Protein AF-A0A385YS90-F1 (afdb_monomer_lite)

pLDDT: mean 93.67, std 10.41, range [43.78, 98.75]

Radius of gyration: 11.02 Å; chains: 1; bounding box: 21×24×34 Å

Organism: NCBI:txid2320858

Foldseek 3Di:
DDPQAADQLVVLCVVVVDDLCQLCVQLVHDSVLSVCSNVDLVSVLPDDVSSLCSSQVSSVHDSVSHDSD

InterPro domains:
  IPR001387 Cro/C1-type, helix-turn-helix domain [PF01381] (12-65)
  IPR001387 Cro/C1-type, helix-turn-helix domain [PS50943] (9-66)
  IPR001387 Cro/C1-type, helix-turn-helix domain [SM00530] (8-66)
  IPR001387 Cro/C1-type, helix-turn-helix domain [cd00093] (7-66)
  IPR010982 Lambda repressor-like, DNA-binding domain superfamily [G3DSA:1.10.260.40] (3-68)
  IPR010982 Lambda repressor-like, DNA-binding domain superfamily [SSF47413] (7-68)

Sequence (69 aa):
MELKQKEKVNVLRARLNITQVELAKKAGISARSIHLFEKDVAYLRKAKYETLQKLASALESEVDDIFLG

Structure (mmCIF, N/CA/C/O backbone):
data_AF-A0A385YS90-F1
#
_entry.id   AF-A0A385YS90-F1
#
loop_
_atom_site.group_PDB
_atom_site.id
_atom_site.type_symbol
_atom_site.label_atom_id
_atom_site.label_alt_id
_atom_site.label_comp_id
_atom_site.label_asym_id
_atom_site.label_entity_id
_atom_site.label_seq_id
_atom_site.pdbx_PDB_ins_code
_atom_site.Cartn_x
_atom_site.Cartn_y
_atom_site.Cartn_z
_atom_site.occupancy
_atom_site.B_iso_or_equiv
_atom_site.auth_seq_id
_atom_site.auth_comp_id
_atom_site.auth_asym_id
_atom_site.auth_atom_id
_atom_site.pdbx_PDB_model_num
ATOM 1 N N . MET A 1 1 ? -11.630 2.860 -26.212 1.00 43.78 1 MET A N 1
ATOM 2 C CA . MET A 1 1 ? -11.377 2.176 -24.929 1.00 43.78 1 MET A CA 1
ATOM 3 C C . MET A 1 1 ? -10.208 2.903 -24.297 1.00 43.78 1 MET A C 1
ATOM 5 O O . MET A 1 1 ? -9.152 2.952 -24.913 1.00 43.78 1 MET A O 1
ATOM 9 N N . GLU A 1 2 ? -10.436 3.611 -23.198 1.00 56.62 2 GLU A N 1
ATOM 10 C CA . GLU A 1 2 ? -9.406 4.437 -22.564 1.00 56.62 2 GLU A CA 1
ATOM 11 C C . GLU A 1 2 ? -8.412 3.516 -21.847 1.00 56.62 2 GLU A C 1
ATOM 13 O O . GLU A 1 2 ? -8.808 2.682 -21.033 1.00 56.62 2 GLU A O 1
ATOM 18 N N . LEU A 1 3 ? -7.130 3.596 -22.207 1.00 54.06 3 LEU A N 1
ATOM 19 C CA . LEU A 1 3 ? -6.070 2.867 -21.516 1.00 54.06 3 LEU A CA 1
ATOM 20 C C . LEU A 1 3 ? -5.912 3.496 -20.128 1.00 54.06 3 LEU A C 1
ATOM 22 O O . LEU A 1 3 ? -5.263 4.532 -19.992 1.00 54.06 3 LEU A O 1
ATOM 26 N N . LYS A 1 4 ? -6.517 2.892 -19.099 1.00 66.81 4 LYS A N 1
ATOM 27 C CA . LYS A 1 4 ? -6.241 3.273 -17.711 1.00 66.81 4 LYS A CA 1
ATOM 28 C C . LYS A 1 4 ? -4.750 3.077 -17.443 1.00 66.81 4 LYS A C 1
ATOM 30 O O . LYS A 1 4 ? -4.218 1.974 -17.579 1.00 66.81 4 LYS A O 1
ATOM 35 N N . GLN A 1 5 ? -4.071 4.154 -17.071 1.00 81.81 5 GLN A N 1
ATOM 36 C CA . GLN A 1 5 ? -2.682 4.078 -16.650 1.00 81.81 5 GLN A CA 1
ATOM 37 C C . GLN A 1 5 ? -2.617 3.455 -15.252 1.00 81.81 5 GLN A C 1
ATOM 39 O O . GLN A 1 5 ? -3.357 3.861 -14.358 1.00 81.81 5 GLN A O 1
ATOM 44 N N . LYS A 1 6 ? -1.743 2.457 -15.070 1.00 89.56 6 LYS A N 1
ATOM 45 C CA . LYS A 1 6 ? -1.523 1.831 -13.761 1.00 89.56 6 LYS A CA 1
ATOM 46 C C . LYS A 1 6 ? -0.888 2.830 -12.802 1.00 89.56 6 LYS A C 1
ATOM 48 O O . LYS A 1 6 ? 0.050 3.535 -13.175 1.00 89.56 6 LYS A O 1
ATOM 53 N N . GLU A 1 7 ? -1.346 2.839 -11.559 1.00 93.50 7 GLU A N 1
ATOM 54 C CA . GLU A 1 7 ? -0.962 3.831 -10.556 1.00 93.50 7 GLU A CA 1
ATOM 55 C C . GLU A 1 7 ? -0.223 3.194 -9.382 1.00 93.50 7 GLU A C 1
ATOM 57 O O . GLU A 1 7 ? -0.483 2.058 -8.978 1.00 93.50 7 GLU A O 1
ATOM 62 N N . LYS A 1 8 ? 0.715 3.937 -8.793 1.00 96.25 8 LYS A N 1
ATOM 63 C CA . LYS A 1 8 ? 1.414 3.481 -7.586 1.00 96.25 8 LYS A CA 1
ATOM 64 C C . LYS A 1 8 ? 0.467 3.491 -6.385 1.00 96.25 8 LYS A C 1
ATOM 66 O O . LYS A 1 8 ? -0.399 4.356 -6.264 1.00 96.25 8 LYS A O 1
ATOM 71 N N . VAL A 1 9 ? 0.705 2.587 -5.433 1.00 97.06 9 VAL A N 1
ATOM 72 C CA . VAL A 1 9 ? -0.103 2.452 -4.205 1.00 97.06 9 VAL A CA 1
ATOM 73 C C . VAL A 1 9 ? -0.222 3.767 -3.432 1.00 97.06 9 VAL A C 1
ATOM 75 O O . VAL A 1 9 ? -1.306 4.101 -2.965 1.00 97.06 9 VAL A O 1
ATOM 78 N N . ASN A 1 10 ? 0.852 4.556 -3.346 1.00 97.38 10 ASN A N 1
ATOM 79 C CA . ASN A 1 10 ? 0.828 5.840 -2.646 1.00 97.38 10 ASN A CA 1
ATOM 80 C C . ASN A 1 10 ? -0.076 6.879 -3.332 1.00 97.38 10 ASN A C 1
ATOM 82 O O . ASN A 1 10 ? -0.702 7.677 -2.639 1.00 97.38 10 ASN A O 1
ATOM 86 N N . VAL A 1 11 ? -0.163 6.865 -4.666 1.00 97.19 11 VAL A N 1
ATOM 87 C CA . VAL A 1 11 ? -1.041 7.759 -5.436 1.00 97.19 11 VAL A CA 1
ATOM 88 C C . VAL A 1 11 ? -2.498 7.367 -5.221 1.00 97.19 11 VAL A C 1
ATOM 90 O O . VAL A 1 11 ? -3.314 8.220 -4.874 1.00 97.19 11 VAL A O 1
ATOM 93 N N . LEU A 1 12 ? -2.814 6.074 -5.348 1.00 96.69 12 LEU A N 1
ATOM 94 C CA . LEU A 1 12 ? -4.157 5.549 -5.087 1.00 96.69 12 LEU A CA 1
ATOM 95 C C . LEU A 1 12 ? -4.598 5.856 -3.650 1.00 96.69 12 LEU A C 1
ATOM 97 O O . LEU A 1 12 ? -5.681 6.394 -3.432 1.00 96.69 12 LEU A O 1
ATOM 101 N N . ARG A 1 13 ? -3.721 5.629 -2.665 1.00 97.88 13 ARG A N 1
ATOM 102 C CA . ARG A 1 13 ? -3.992 5.954 -1.261 1.00 97.88 13 ARG A CA 1
ATOM 103 C C . ARG A 1 13 ? -4.239 7.449 -1.044 1.00 97.88 13 ARG A C 1
ATOM 105 O O . ARG A 1 13 ? -5.151 7.813 -0.304 1.00 97.88 13 ARG A O 1
ATOM 112 N N . ALA A 1 14 ? -3.431 8.314 -1.659 1.00 97.75 14 ALA A N 1
ATOM 113 C CA . ALA A 1 14 ? -3.572 9.762 -1.521 1.00 97.75 14 ALA A CA 1
ATOM 114 C C . ALA A 1 14 ? -4.908 10.273 -2.085 1.00 97.75 14 ALA A C 1
ATOM 116 O O . ALA A 1 14 ? -5.500 11.169 -1.490 1.00 97.75 14 ALA A O 1
ATOM 117 N N . ARG A 1 15 ? -5.427 9.669 -3.166 1.00 97.12 15 ARG A N 1
ATOM 118 C CA . ARG A 1 15 ? -6.759 9.991 -3.720 1.00 97.12 15 ARG A CA 1
ATOM 119 C C . ARG A 1 15 ? -7.895 9.699 -2.741 1.00 97.12 15 ARG A C 1
ATOM 121 O O . ARG A 1 15 ? -8.869 10.439 -2.711 1.00 97.12 15 ARG A O 1
ATOM 128 N N . LEU A 1 16 ? -7.740 8.663 -1.918 1.00 97.19 16 LEU A N 1
ATOM 129 C CA . LEU A 1 16 ? -8.697 8.314 -0.865 1.00 97.19 16 LEU A CA 1
ATOM 130 C C . LEU A 1 16 ? -8.535 9.158 0.409 1.00 97.19 16 LEU A C 1
ATOM 132 O O . LEU A 1 16 ? -9.324 9.009 1.336 1.00 97.19 16 LEU A O 1
ATOM 136 N N . ASN A 1 17 ? -7.518 10.026 0.476 1.00 98.19 17 ASN A N 1
ATOM 137 C CA . ASN A 1 17 ? -7.201 10.864 1.633 1.00 98.19 17 ASN A CA 1
ATOM 138 C C . ASN A 1 17 ? -7.047 10.076 2.953 1.00 98.19 17 ASN A C 1
ATOM 140 O O . ASN A 1 17 ? -7.507 10.509 4.008 1.00 98.19 17 ASN A O 1
ATOM 144 N N . ILE A 1 18 ? -6.397 8.907 2.892 1.00 98.31 18 ILE A N 1
ATOM 145 C CA . ILE A 1 18 ? -6.133 8.059 4.066 1.00 98.31 18 ILE A CA 1
ATOM 146 C C . ILE A 1 18 ? -4.634 7.891 4.330 1.00 98.31 18 ILE A C 1
ATOM 148 O O . ILE A 1 18 ? -3.795 7.920 3.427 1.00 98.31 18 ILE A O 1
ATOM 152 N N . THR A 1 19 ? -4.278 7.662 5.585 1.00 98.56 19 THR A N 1
ATOM 153 C CA . THR A 1 19 ? -2.924 7.332 6.041 1.00 98.56 19 THR A CA 1
ATOM 154 C C . THR A 1 19 ? -2.541 5.886 5.706 1.00 98.56 19 THR A C 1
ATOM 156 O O . THR A 1 19 ? -3.384 5.033 5.422 1.00 98.56 19 THR A O 1
ATOM 159 N N . GLN A 1 20 ? -1.245 5.562 5.788 1.00 98.62 20 GLN A N 1
ATOM 160 C CA . GLN A 1 20 ? -0.765 4.181 5.620 1.00 98.62 20 GLN A CA 1
ATOM 161 C C . GLN A 1 20 ? -1.356 3.225 6.670 1.00 98.62 20 GLN A C 1
ATOM 163 O O . GLN A 1 20 ? -1.616 2.062 6.370 1.00 98.62 20 GLN A O 1
ATOM 168 N N . VAL A 1 21 ? -1.586 3.713 7.895 1.00 98.56 21 VAL A N 1
ATOM 169 C CA . VAL A 1 21 ? -2.183 2.928 8.987 1.00 98.56 21 VAL A CA 1
ATOM 170 C C . VAL A 1 21 ? -3.653 2.629 8.703 1.00 98.56 21 VAL A C 1
ATOM 172 O O . VAL A 1 21 ? -4.112 1.518 8.953 1.00 98.56 21 VAL A O 1
ATOM 175 N N . GLU A 1 22 ? -4.396 3.589 8.160 1.00 98.75 22 GLU A N 1
ATOM 176 C CA . GLU A 1 22 ? -5.794 3.385 7.770 1.00 98.75 22 GLU A CA 1
ATOM 177 C C . GLU A 1 22 ? -5.918 2.438 6.580 1.00 98.75 22 GLU A C 1
ATOM 179 O O . GLU A 1 22 ? -6.743 1.526 6.625 1.00 98.75 22 GLU A O 1
ATOM 184 N N . LEU A 1 23 ? -5.055 2.575 5.567 1.00 98.69 23 LEU A N 1
ATOM 185 C CA . LEU A 1 23 ? -5.011 1.626 4.454 1.00 98.69 23 LEU A CA 1
ATOM 186 C C . LEU A 1 23 ? -4.694 0.208 4.944 1.00 98.69 23 LEU A C 1
ATOM 188 O O . LEU A 1 23 ? -5.352 -0.747 4.545 1.00 98.69 23 LEU A O 1
ATOM 192 N N . ALA A 1 24 ? -3.730 0.070 5.855 1.00 98.56 24 ALA A N 1
ATOM 193 C CA . ALA A 1 24 ? -3.372 -1.209 6.457 1.00 98.56 24 ALA A CA 1
ATOM 194 C C . ALA A 1 24 ? -4.557 -1.856 7.191 1.00 98.56 24 ALA A C 1
ATOM 196 O O . ALA A 1 24 ? -4.834 -3.039 6.989 1.00 98.56 24 ALA A O 1
ATOM 197 N N . LYS A 1 25 ? -5.298 -1.068 7.984 1.00 98.62 25 LYS A N 1
AT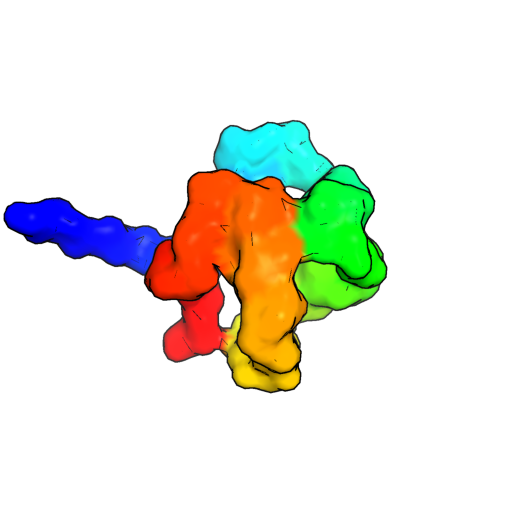OM 198 C CA . LYS A 1 25 ? -6.526 -1.516 8.657 1.00 98.62 25 LYS A CA 1
ATOM 199 C C . LYS A 1 25 ? -7.596 -1.950 7.654 1.00 98.62 25 LYS A C 1
ATOM 201 O O . LYS A 1 25 ? -8.143 -3.035 7.816 1.00 98.62 25 LYS A O 1
ATOM 206 N N . LYS A 1 26 ? -7.857 -1.151 6.610 1.00 98.38 26 LYS A N 1
ATOM 207 C CA . LYS A 1 26 ? -8.831 -1.479 5.551 1.00 98.38 26 LYS A CA 1
ATOM 208 C C . LYS A 1 26 ? -8.465 -2.766 4.804 1.00 98.38 26 LYS A C 1
ATOM 210 O O . LYS A 1 26 ? -9.328 -3.600 4.569 1.00 98.38 26 LYS A O 1
ATOM 215 N N . ALA A 1 27 ? -7.189 -2.941 4.468 1.00 97.75 27 ALA A N 1
ATOM 216 C CA . ALA A 1 27 ? -6.688 -4.108 3.743 1.00 97.75 27 ALA A CA 1
ATOM 217 C C . ALA A 1 27 ? -6.461 -5.344 4.638 1.00 97.75 27 ALA A C 1
ATOM 219 O O . ALA A 1 27 ? -6.151 -6.422 4.132 1.00 97.75 27 ALA A O 1
ATOM 220 N N . GLY A 1 28 ? -6.562 -5.211 5.965 1.00 98.12 28 GLY A N 1
ATOM 221 C CA . GLY A 1 28 ? -6.271 -6.301 6.899 1.00 98.12 28 GLY A CA 1
ATOM 222 C C . GLY A 1 28 ? -4.815 -6.784 6.841 1.00 98.12 28 GLY A C 1
ATOM 223 O O . GLY A 1 28 ? -4.556 -7.978 6.993 1.00 98.12 28 GLY A O 1
ATOM 224 N N . ILE A 1 29 ? -3.862 -5.879 6.593 1.00 97.00 29 ILE A N 1
ATOM 225 C CA . ILE A 1 29 ? -2.418 -6.172 6.560 1.00 97.00 29 ILE A CA 1
ATOM 226 C C . ILE A 1 29 ? -1.634 -5.204 7.450 1.00 97.00 29 ILE A C 1
ATOM 228 O O . ILE A 1 29 ? -2.181 -4.258 8.005 1.00 97.00 29 ILE A O 1
ATOM 232 N N . SER A 1 30 ? -0.333 -5.440 7.630 1.00 98.00 30 SER A N 1
ATOM 233 C CA . SER A 1 30 ? 0.478 -4.590 8.507 1.00 98.00 30 SER A CA 1
ATOM 234 C C . SER A 1 30 ? 0.774 -3.220 7.879 1.00 98.00 30 SER A C 1
ATOM 236 O O . SER A 1 30 ? 1.043 -3.120 6.681 1.00 98.00 30 SER A O 1
ATOM 238 N N . ALA A 1 31 ? 0.832 -2.164 8.698 1.00 98.12 31 ALA A N 1
ATOM 239 C CA . ALA A 1 31 ? 1.284 -0.839 8.250 1.00 98.12 31 ALA A CA 1
ATOM 240 C C . ALA A 1 31 ? 2.719 -0.873 7.694 1.00 98.12 31 ALA A C 1
ATOM 242 O O . ALA A 1 31 ? 3.046 -0.150 6.757 1.00 98.12 31 ALA A O 1
ATOM 243 N N . ARG A 1 32 ? 3.559 -1.784 8.209 1.00 98.06 32 ARG A N 1
ATOM 244 C CA . ARG A 1 32 ? 4.894 -2.054 7.663 1.00 98.06 32 ARG A CA 1
ATOM 245 C C . ARG A 1 32 ? 4.830 -2.558 6.219 1.00 98.06 32 ARG A C 1
ATOM 247 O O . ARG A 1 32 ? 5.645 -2.136 5.408 1.00 98.06 32 ARG A O 1
ATOM 254 N N . SER A 1 33 ? 3.880 -3.436 5.892 1.00 98.00 33 SER A N 1
ATOM 255 C CA . SER A 1 33 ? 3.674 -3.925 4.522 1.00 98.00 33 SER A CA 1
ATOM 256 C C . SER A 1 33 ? 3.313 -2.774 3.589 1.00 98.00 33 SER A C 1
ATOM 258 O O . SER A 1 33 ? 3.954 -2.630 2.556 1.00 98.00 33 SER A O 1
ATOM 260 N N . ILE A 1 34 ? 2.378 -1.903 3.991 1.00 98.44 34 ILE A N 1
ATOM 261 C CA . ILE A 1 34 ? 2.024 -0.702 3.218 1.00 98.44 34 ILE A CA 1
ATOM 262 C C . ILE A 1 34 ? 3.243 0.198 3.000 1.00 98.44 34 ILE A C 1
ATOM 264 O O . ILE A 1 34 ? 3.520 0.585 1.868 1.00 98.44 34 ILE A O 1
ATOM 268 N N . HIS A 1 35 ? 4.016 0.475 4.054 1.00 98.31 35 HIS A N 1
ATOM 269 C CA . HIS A 1 35 ? 5.242 1.263 3.935 1.00 98.31 35 HIS A CA 1
ATOM 270 C C . HIS A 1 35 ? 6.219 0.663 2.912 1.00 98.31 35 HIS A C 1
ATOM 272 O O . HIS A 1 35 ? 6.737 1.386 2.066 1.00 98.31 35 HIS A O 1
ATOM 278 N N . LEU A 1 36 ? 6.465 -0.652 2.966 1.00 98.06 36 LEU A N 1
ATOM 279 C CA . LEU A 1 36 ? 7.366 -1.332 2.030 1.00 98.06 36 LEU A CA 1
ATOM 280 C C . LEU A 1 36 ? 6.842 -1.287 0.590 1.00 98.06 36 LEU A C 1
ATOM 282 O O . LEU A 1 36 ? 7.620 -1.020 -0.320 1.00 98.06 36 LEU A O 1
ATOM 286 N N . PHE A 1 37 ? 5.539 -1.496 0.397 1.00 97.25 37 PHE A N 1
ATOM 287 C CA . PHE A 1 37 ? 4.884 -1.433 -0.911 1.00 97.25 37 PHE A CA 1
ATOM 288 C C . PHE A 1 37 ? 4.973 -0.039 -1.538 1.00 97.25 37 PHE A C 1
ATOM 290 O O . PHE A 1 37 ? 5.254 0.085 -2.726 1.00 97.25 37 PHE A O 1
ATOM 297 N N . GLU A 1 38 ? 4.779 1.018 -0.749 1.00 97.00 38 GLU A N 1
ATOM 298 C CA . GLU A 1 38 ? 4.889 2.398 -1.237 1.00 97.00 38 GLU A CA 1
ATOM 299 C C . GLU A 1 38 ? 6.337 2.844 -1.456 1.00 97.00 38 GLU A C 1
ATOM 301 O O . GLU A 1 38 ? 6.595 3.686 -2.316 1.00 97.00 38 GLU A O 1
ATOM 306 N N . LYS A 1 39 ? 7.279 2.294 -0.684 1.00 96.81 39 LYS A N 1
ATOM 307 C CA . LYS A 1 39 ? 8.702 2.630 -0.767 1.00 96.81 39 LYS A CA 1
ATOM 308 C C . LYS A 1 39 ? 9.385 1.987 -1.971 1.00 96.81 39 LYS A C 1
ATOM 310 O O . LYS A 1 39 ? 10.194 2.642 -2.622 1.00 96.81 39 LYS A O 1
ATOM 315 N N . ASP A 1 40 ? 9.107 0.711 -2.232 1.00 95.75 40 ASP A N 1
ATOM 316 C CA . ASP A 1 40 ? 9.768 -0.056 -3.286 1.00 95.75 40 ASP A CA 1
ATOM 317 C C . ASP A 1 40 ? 8.831 -1.130 -3.866 1.00 95.75 40 ASP A C 1
ATOM 319 O O . ASP A 1 40 ? 8.388 -2.068 -3.195 1.00 95.75 40 ASP A O 1
ATOM 323 N N . VAL A 1 41 ? 8.562 -1.009 -5.167 1.00 94.44 41 VAL A N 1
ATOM 324 C CA . VAL A 1 41 ? 7.660 -1.890 -5.919 1.00 94.44 41 VAL A CA 1
ATOM 325 C C . VAL A 1 41 ? 8.125 -3.351 -5.932 1.00 94.44 41 VAL A C 1
ATOM 327 O O . VAL A 1 41 ? 7.312 -4.259 -6.111 1.00 94.44 41 VAL A O 1
ATOM 330 N N . ALA A 1 42 ? 9.409 -3.625 -5.675 1.00 96.19 42 ALA A N 1
ATOM 331 C CA . ALA A 1 42 ? 9.913 -4.988 -5.554 1.00 96.19 42 ALA A CA 1
ATOM 332 C C . ALA A 1 42 ? 9.225 -5.776 -4.423 1.00 96.19 42 ALA A C 1
ATOM 334 O O . ALA A 1 42 ? 9.080 -6.995 -4.536 1.00 96.19 42 ALA A O 1
ATOM 335 N N . TYR A 1 43 ? 8.764 -5.109 -3.357 1.00 96.62 43 TYR A N 1
ATOM 336 C CA . TYR A 1 43 ? 7.993 -5.759 -2.290 1.00 96.62 43 TYR A CA 1
ATOM 337 C C . TYR A 1 43 ? 6.570 -6.104 -2.735 1.00 96.62 43 TYR A C 1
ATOM 339 O O . TYR A 1 43 ? 6.078 -7.177 -2.389 1.00 96.62 43 TYR A O 1
ATOM 347 N N . LEU A 1 44 ? 5.937 -5.240 -3.535 1.00 94.75 44 LEU A N 1
ATOM 348 C CA . LEU A 1 44 ? 4.634 -5.500 -4.160 1.00 94.75 44 LEU A CA 1
ATOM 349 C C . LEU A 1 44 ? 4.702 -6.706 -5.101 1.00 94.75 44 LEU A C 1
ATOM 351 O O . LEU A 1 44 ? 3.896 -7.620 -4.975 1.00 94.75 44 LEU A O 1
ATOM 355 N N . ARG A 1 45 ? 5.712 -6.763 -5.982 1.00 94.75 45 ARG A N 1
ATOM 356 C CA . ARG A 1 45 ? 5.924 -7.885 -6.921 1.00 94.75 45 ARG A CA 1
ATOM 357 C C . ARG A 1 45 ? 6.072 -9.243 -6.231 1.00 94.75 45 ARG A C 1
ATOM 359 O O . ARG A 1 45 ? 5.743 -10.268 -6.815 1.00 94.75 45 ARG A O 1
ATOM 366 N N . LYS A 1 46 ? 6.612 -9.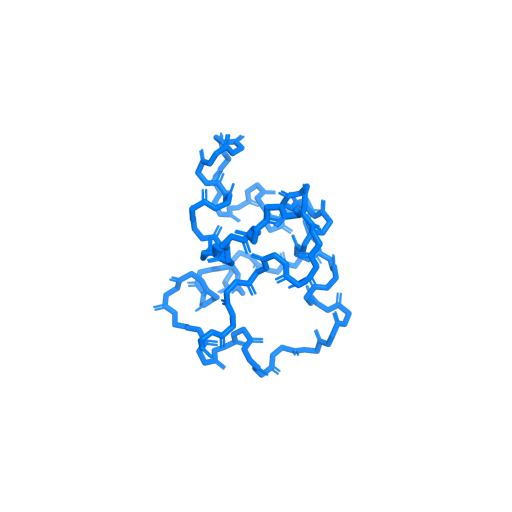254 -5.009 1.00 95.81 46 LYS A N 1
ATOM 367 C CA . LYS A 1 46 ? 6.832 -10.468 -4.206 1.00 95.81 46 LYS A CA 1
ATOM 368 C C . LYS A 1 46 ? 5.646 -10.818 -3.305 1.00 95.81 46 LYS A C 1
ATOM 370 O O . LYS A 1 46 ? 5.667 -11.869 -2.665 1.00 95.81 46 LYS A O 1
ATOM 375 N N . ALA A 1 47 ? 4.647 -9.944 -3.195 1.00 96.25 47 ALA A N 1
ATOM 376 C CA . ALA A 1 47 ? 3.477 -10.199 -2.373 1.00 96.25 47 ALA A CA 1
ATOM 377 C C . ALA A 1 47 ? 2.630 -11.325 -2.980 1.00 96.25 47 ALA A C 1
ATOM 379 O O . ALA A 1 47 ? 2.537 -11.480 -4.197 1.00 96.25 47 ALA A O 1
ATOM 380 N N . LYS A 1 48 ? 1.979 -12.113 -2.119 1.00 97.00 48 LYS A N 1
ATOM 381 C CA . LYS A 1 48 ? 1.002 -13.106 -2.576 1.00 97.00 48 LYS A CA 1
ATOM 382 C C . LYS A 1 48 ? -0.157 -12.393 -3.270 1.00 97.00 48 LYS A C 1
ATOM 384 O O . LYS A 1 48 ? -0.566 -11.320 -2.829 1.00 97.00 48 LYS A O 1
ATOM 389 N N . TYR A 1 49 ? -0.745 -13.029 -4.279 1.00 95.94 49 TYR A N 1
ATOM 390 C CA . TYR A 1 49 ? -1.893 -12.467 -4.992 1.00 95.94 49 TYR A CA 1
ATOM 391 C C . TYR A 1 49 ? -3.058 -12.104 -4.054 1.00 95.94 49 TYR A C 1
ATOM 393 O O . TYR A 1 49 ? -3.623 -11.027 -4.181 1.00 95.94 49 TYR A O 1
ATOM 401 N N . GLU A 1 50 ? -3.336 -12.916 -3.029 1.00 97.44 50 GLU A N 1
ATOM 402 C CA . GLU A 1 50 ? -4.339 -12.598 -1.997 1.00 97.44 50 GLU A CA 1
ATOM 403 C C . GLU A 1 50 ? -4.060 -11.254 -1.292 1.00 97.44 50 GLU A C 1
ATOM 405 O O . GLU A 1 50 ? -4.971 -10.487 -0.990 1.00 97.44 50 GLU A O 1
ATOM 410 N N . THR A 1 51 ? -2.786 -10.930 -1.046 1.00 97.62 51 THR A N 1
ATOM 411 C CA . THR A 1 51 ? -2.385 -9.635 -0.480 1.00 97.62 51 THR A CA 1
ATOM 412 C C . THR A 1 51 ? -2.605 -8.500 -1.476 1.00 97.62 51 THR A C 1
ATOM 414 O O . THR A 1 51 ? -3.057 -7.431 -1.073 1.00 97.62 51 THR A O 1
ATOM 417 N N . LEU A 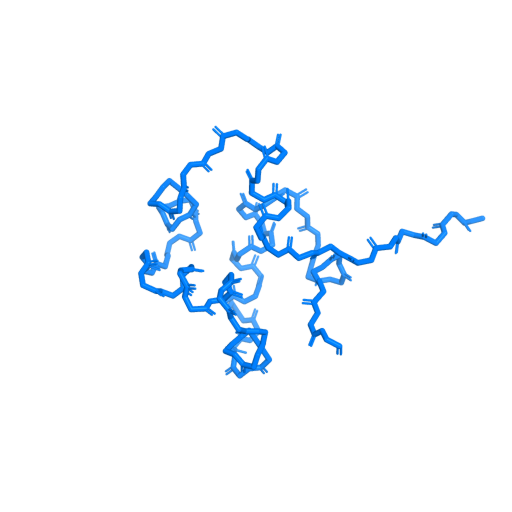1 52 ? -2.330 -8.731 -2.764 1.00 97.00 52 LEU A N 1
ATOM 418 C CA . LEU A 1 52 ? -2.607 -7.758 -3.824 1.00 97.00 52 LEU A CA 1
ATOM 419 C C . LEU A 1 52 ? -4.111 -7.496 -3.960 1.00 97.00 52 LEU A C 1
ATOM 421 O O . LEU A 1 52 ? -4.508 -6.343 -4.063 1.00 97.00 52 LEU A O 1
ATOM 425 N N . GLN A 1 53 ? -4.947 -8.533 -3.877 1.00 97.88 53 GLN A N 1
ATOM 426 C CA . GLN A 1 53 ? -6.406 -8.400 -3.904 1.00 97.88 53 GLN A CA 1
ATOM 427 C C . GLN A 1 53 ? -6.937 -7.605 -2.709 1.00 97.88 53 GLN A C 1
ATOM 429 O O . GLN A 1 53 ? -7.730 -6.684 -2.890 1.00 97.88 53 GLN A O 1
ATOM 434 N N . LYS A 1 54 ? -6.476 -7.920 -1.491 1.00 98.12 54 LYS A N 1
ATOM 435 C CA . LYS A 1 54 ? -6.833 -7.169 -0.275 1.00 98.12 54 LYS A CA 1
ATOM 436 C C . LYS A 1 54 ? -6.452 -5.695 -0.387 1.00 98.12 54 LYS A C 1
ATOM 438 O O . LYS A 1 54 ? -7.231 -4.822 -0.015 1.00 98.12 54 LYS A O 1
ATOM 443 N N . LEU A 1 55 ? -5.259 -5.426 -0.915 1.00 97.94 55 LEU A N 1
ATOM 444 C CA . LEU A 1 55 ? -4.770 -4.070 -1.124 1.00 97.94 55 LEU A CA 1
ATOM 445 C C . LEU A 1 55 ? -5.597 -3.324 -2.177 1.00 97.94 55 LEU A C 1
ATOM 447 O O . LEU A 1 55 ? -6.027 -2.210 -1.907 1.00 97.94 55 LEU A O 1
ATOM 451 N N . ALA A 1 56 ? -5.852 -3.940 -3.332 1.00 97.31 56 ALA A N 1
ATOM 452 C CA . ALA A 1 56 ? -6.652 -3.363 -4.411 1.00 97.31 56 ALA A CA 1
ATOM 453 C C . ALA A 1 56 ? -8.083 -3.050 -3.949 1.00 97.31 56 ALA A C 1
ATOM 455 O O . ALA A 1 56 ? -8.551 -1.925 -4.093 1.00 97.31 56 ALA A O 1
ATOM 456 N N . SER A 1 57 ? -8.730 -3.998 -3.263 1.00 98.00 57 SER A N 1
ATOM 457 C CA . SER A 1 57 ? -10.058 -3.792 -2.680 1.00 98.00 57 SER A CA 1
ATOM 458 C C . SER A 1 57 ? -10.083 -2.623 -1.688 1.00 98.00 57 SER A C 1
ATOM 460 O O . SER A 1 57 ? -10.989 -1.796 -1.743 1.00 98.00 57 SER A O 1
ATOM 462 N N . ALA A 1 58 ? -9.070 -2.496 -0.824 1.00 98.19 58 ALA A N 1
ATOM 463 C CA . ALA A 1 58 ? -8.963 -1.378 0.114 1.00 98.19 58 ALA A CA 1
ATOM 464 C C . ALA A 1 58 ? -8.642 -0.026 -0.553 1.00 98.19 58 ALA A C 1
ATOM 466 O O . ALA A 1 58 ? -8.891 1.019 0.052 1.00 98.19 58 ALA A O 1
ATOM 467 N N . LEU A 1 59 ? -8.078 -0.054 -1.764 1.00 97.62 59 LEU A N 1
ATOM 468 C CA . LEU A 1 59 ? -7.784 1.105 -2.610 1.00 97.62 59 LEU A CA 1
ATOM 469 C C . LEU A 1 59 ? -8.927 1.455 -3.573 1.00 97.62 59 LEU A C 1
ATOM 471 O O . LEU A 1 59 ? -8.767 2.377 -4.369 1.00 97.62 59 LEU A O 1
ATOM 475 N N . GLU A 1 60 ? -10.054 0.739 -3.506 1.00 96.56 60 GLU A N 1
ATOM 476 C CA . GLU A 1 60 ? -11.186 0.906 -4.427 1.00 96.56 60 GLU A CA 1
ATOM 477 C C . GLU A 1 60 ? -10.750 0.762 -5.902 1.00 96.56 60 GLU A C 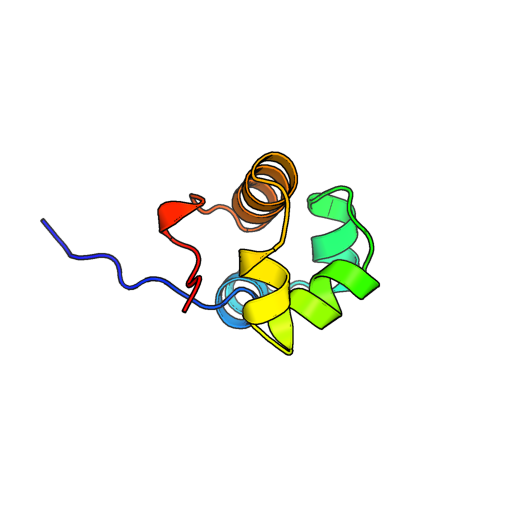1
ATOM 479 O O . GLU A 1 60 ? -11.232 1.463 -6.791 1.00 96.56 60 GLU A O 1
ATOM 484 N N . SER A 1 61 ? -9.809 -0.156 -6.156 1.00 95.06 61 SER A N 1
ATOM 485 C CA . SER A 1 61 ? -9.226 -0.430 -7.472 1.00 95.06 61 SER A CA 1
ATOM 486 C C . SER A 1 61 ? -9.172 -1.930 -7.773 1.00 95.06 61 SER A C 1
ATOM 488 O O . SER A 1 61 ? -9.354 -2.773 -6.891 1.00 95.06 61 SER A O 1
ATOM 490 N N . GLU A 1 62 ? -8.854 -2.284 -9.018 1.00 95.12 62 GLU A N 1
ATOM 491 C CA . GLU A 1 62 ? -8.494 -3.658 -9.375 1.00 95.12 62 GLU A CA 1
ATOM 492 C C . GLU A 1 62 ? -6.990 -3.903 -9.183 1.00 95.12 62 GLU A C 1
ATOM 494 O O . GLU A 1 62 ? -6.194 -2.966 -9.085 1.00 95.12 62 GLU A O 1
ATOM 499 N N . VAL A 1 63 ? -6.571 -5.173 -9.119 1.00 94.25 63 VAL A N 1
ATOM 500 C CA . VAL A 1 63 ? -5.135 -5.516 -9.054 1.00 94.25 63 VAL A CA 1
ATOM 501 C C . VAL A 1 63 ? -4.407 -5.027 -10.309 1.00 94.25 63 VAL A C 1
ATOM 503 O O . VAL A 1 63 ? -3.269 -4.568 -10.218 1.00 94.25 63 VAL A O 1
ATOM 506 N N . ASP A 1 64 ? -5.081 -5.057 -11.459 1.00 93.00 64 ASP A N 1
ATOM 507 C CA . ASP A 1 64 ? -4.531 -4.612 -12.739 1.00 93.00 64 ASP A CA 1
ATOM 508 C C . ASP A 1 64 ? -4.325 -3.094 -12.812 1.00 93.00 64 ASP A C 1
ATOM 510 O O . ASP A 1 64 ? -3.458 -2.648 -13.568 1.00 93.00 64 ASP A O 1
ATOM 514 N N . ASP A 1 65 ? -5.035 -2.321 -11.982 1.00 92.56 65 ASP A N 1
ATOM 515 C CA . ASP A 1 65 ? -4.848 -0.874 -11.840 1.00 92.56 65 ASP A CA 1
ATOM 516 C C . ASP A 1 65 ? -3.581 -0.529 -11.030 1.00 92.56 65 ASP A C 1
ATOM 518 O O . ASP A 1 65 ? -3.085 0.599 -11.105 1.00 92.56 65 ASP A O 1
ATOM 522 N N . ILE A 1 66 ? -3.027 -1.474 -10.256 1.00 92.94 66 ILE A N 1
ATOM 523 C CA . ILE A 1 66 ? -1.836 -1.240 -9.431 1.00 92.94 66 ILE A CA 1
ATOM 524 C C . ILE A 1 66 ? -0.575 -1.370 -10.288 1.00 92.94 66 ILE A C 1
ATOM 526 O O . ILE A 1 66 ? -0.306 -2.388 -10.932 1.00 92.94 66 ILE A O 1
ATOM 530 N N . PHE A 1 67 ? 0.263 -0.338 -10.251 1.00 90.31 67 PHE A N 1
ATOM 531 C CA . PHE A 1 67 ? 1.569 -0.354 -10.888 1.00 90.31 67 PHE A CA 1
ATOM 532 C C . PHE A 1 67 ? 2.508 -1.319 -10.161 1.00 90.31 67 PHE A C 1
ATOM 534 O O . PHE A 1 67 ? 2.984 -1.051 -9.056 1.00 90.31 67 PHE A O 1
ATOM 541 N N . LEU A 1 68 ? 2.805 -2.435 -10.822 1.00 84.62 68 LEU A N 1
ATOM 542 C CA . LEU A 1 68 ? 3.758 -3.437 -10.355 1.00 84.62 68 LEU A CA 1
ATOM 543 C C . LEU A 1 68 ? 5.149 -3.268 -10.975 1.00 84.62 68 LEU A C 1
ATOM 545 O O . LEU A 1 68 ? 5.972 -4.155 -10.790 1.00 84.62 68 LEU A O 1
ATOM 549 N N . GLY A 1 69 ? 5.447 -2.142 -11.639 1.00 77.25 69 GLY A N 1
ATOM 550 C CA . GLY A 1 69 ? 6.750 -1.876 -12.257 1.00 77.25 69 GLY A CA 1
ATOM 551 C C . GLY A 1 69 ? 6.834 -2.328 -13.700 1.00 77.25 69 GLY A C 1
ATOM 552 O O . GLY A 1 69 ? 6.785 -3.562 -13.896 1.00 77.25 69 GLY A O 1
#

Secondary structure (DSSP, 8-state):
---PPPB-HHHHHHHTT--HHHHHHHHTS-HHHHHHHHH-HHHHHTS-HHHHHHHHHHTTS-GGGB---

=== Feature glossary ===
Feature key, reading from the visual/contextual features back to the raw sequence:

Rendered structure images. Six rendered views show the 3D structure from the faces of a cube — i.e. along ±x, ±y, ±z. Rendering representation is drawn randomly per protein from cartoon (secondary-structure ribbons), sticks (backbone bonds), or molecular surface; coloring is either N→C rainbow (blue at the N-terminus through red at the C-terminus) or one color per chain.

Contact-map, Ramachandran, and PAE plots. The contact map is a binary N×N matrix image: pixel (i, j) is dark where Cα_i and Cα_j are within 8 Å and |i−j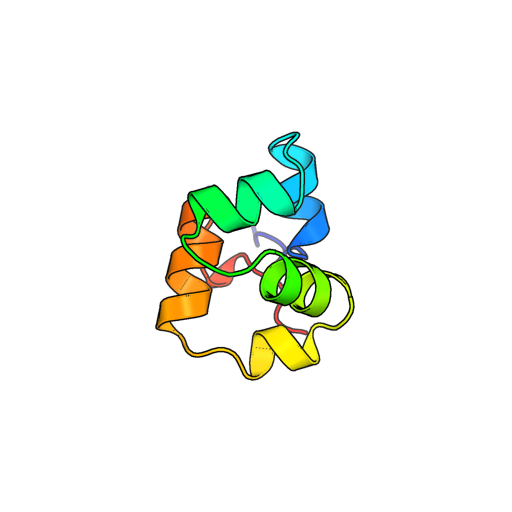|>4. Because the |i−j|>4 filter removes local helical contacts, off-diagonal stripes parallel to the main diagonal indicate parallel β-sheets; stripes perpendicular to it indicate antiparallel β-sheets. The Ramachandran plot scatters every residue's (φ, ψ) pair against the sterically allowed regions. The PAE heatmap renders the predicted-aligned-error matrix.

InterPro / GO / CATH / organism. Database cross-references. InterPro integrates a dozen domain/family signature databases into unified entries with residue-range hits. GO terms attach function/process/location labels with evidence codes. CATH codes position the fold in a four-level structural taxonomy. Organism is the NCBI-taxonomy species name.

Nearest PDB structures. The Foldseek neighbor list gives the closest experimentally determined structures in the PDB, ranked by structural alignment. TM-score near 1 means near-identical fold; near 0.3 means only rough topology match. This is how one finds what a novel AlphaFold prediction most resembles in the solved-structure universe.

Predicted aligned error. PAE(i, j) answers: if I align the predicted and true structures on residue i, how far off (in Å) do I expect residue j to be? A block-diagonal PAE matrix with low values on the blocks and high values off-diagonal is the signature of a multi-domain protein with confidently predicted domains but uncertain inter-domain orientation.

Solvent-accessible surface area. Accessible surface area quantifies burial. A residue with SASA near zero 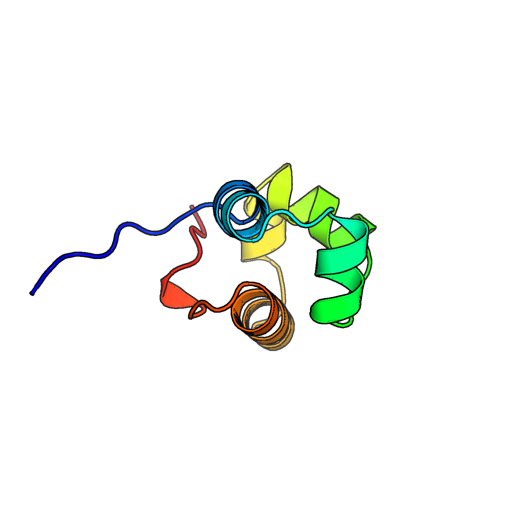is packed into the hydrophobic core; one with SASA >100 Å² sits on the surface. Computed here via the Shrake–Rupley numerical algorithm with a 1.4 Å probe.

B-factor. B-factor (Debye–Waller factor) reflects atomic displacement in the crystal lattice. It is an experimental observable (units Å²), not a prediction; low values mean the atom is pinned down, high values mean it moves or is heterogeneous across the crystal.

pLDDT. For AlphaFold models, the B-factor field carries pLDDT — the model's own estimate of local accuracy on a 0–100 scale. Regions with pLDDT<50 should be treated as essentially unmodeled; they often correspond to intrinsically disordered segments.

Backbone torsions (φ/ψ). φ (phi) and ψ (psi) are the two rotatable backbone dihedrals per residue: φ is the C(i-1)–N–Cα–C torsion, ψ is the N–Cα–C–N(i+1) torsion, both in degrees on (−180°, 180°]. α-helical residues cluster near (−60°, −45°); β-strand residues near (−120°, +130°). A Ramachandran plot is simply a scatter of (φ, ψ) for every residue.

Radius of gyration, Cα contacts, bounding box. Radius of gyration (Rg) is the root-mean-square distance of Cα atoms from their centroid — a single number for overall size and compactness. A globular domain of N residues has Rg ≈ 2.2·N^0.38 Å; an extended or disordered chain has a much larger Rg. The Cα contact count is the number of residue pairs whose Cα atoms are within 8 Å and are more than four positions apart in sequence — a standard proxy for tertiary packing density. The bounding box is the smallest axis-aligned box enclosing all Cα atoms.

Secondary structure (3-state, P-SEA). Three-state secondary structure (P-SEA) collapses the eight DSSP classes into helix (a), strand (b), and coil (c). P-SEA assigns these from Cα geometry alone — distances and angles — without requiring backbone oxygens, so it works on any Cα trace.

Secondary structure (8-state, DSSP). DSSP 8-state secondary structure assigns each residue one of H (α-helix), G (3₁₀-helix), I (π-helix), E (extended β-strand), B (isolated β-bridge), T (hydrogen-bonded turn), S (bend), or '-' (coil). The assignment is computed from backbone hydrogen-bond geometry via the Kabsch–Sander algorithm.

Foldseek 3Di. A 3Di character summarizes, for each residue, the relative orientation of the Cα frame of its nearest spatial neighbor. Because it encodes fold topology rather than chemistry, 3Di alignments detect remote structural similarity that sequence alignment misses.

mmCIF coordinates. The mmCIF block holds the 3D Cartesian coordinates of each backbone atom (N, Cα, C, O) in ångströms. mmCIF is the PDB's canonical archive format — a tagged-loop text representation of the atomic model.

Sequence. Sequence gives the chain of amino acids in standard one-letter code (A=alanine, C=cysteine, …, Y=tyrosine), read N→C. It is the only feature that is directly encoded by the gene; all structural features are derived from the folded form of this sequence.